Protein AF-A0A8J2KW91-F1 (afdb_monomer)

Organism: NCBI:txid39272

Secondary structure (DSSP, 8-state):
---HHHHHHHHHHHHTTSTTTT-EEEEEE-TTS-EEEEEEETTEEEEEETTEEEEEEEGGGEEEEEEETTEEEEEE---------

Solvent-accessible surface area (backbone atoms only — not comparable to full-atom values): 5329 Å² total; per-residue (Å²): 134,77,56,71,70,56,52,51,49,59,46,50,70,55,49,70,71,42,92,68,55,80,47,50,74,42,81,43,74,45,98,86,74,44,72,35,32,41,29,43,44,99,68,25,41,35,32,27,46,93,89,38,81,78,44,78,47,43,53,94,42,50,74,45,76,50,72,60,92,93,44,81,46,77,42,67,60,75,79,75,76,78,78,80,127

Nearest PDB structures (foldseek):
  6ibe-assembly1_A  TM=9.361E-01  e=5.657E-06  Homo sapiens
  3qij-assembly2_B  TM=9.836E-01  e=1.727E-05  Homo sapiens
  3qij-assembly1_A  TM=9.647E-01  e=1.628E-05  Homo sapiens
  6d2q-assembly1_A  TM=9.018E-01  e=4.971E-05  Danio rerio
  6d2k-assembly1_A  TM=9.496E-01  e=1.272E-04  Mus musculus

Structure (mmCIF, N/CA/C/O backbone):
data_AF-A0A8J2KW91-F1
#
_entry.id   AF-A0A8J2KW91-F1
#
loop_
_atom_site.group_PDB
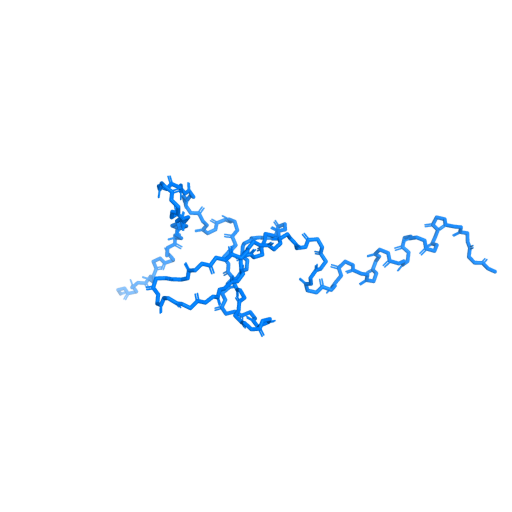_atom_site.id
_atom_site.type_symbol
_atom_site.label_atom_id
_atom_site.label_alt_id
_atom_site.label_comp_id
_atom_site.label_asym_id
_atom_site.label_entity_id
_atom_site.label_seq_id
_atom_site.pdbx_PDB_ins_code
_atom_site.Cartn_x
_atom_site.Ca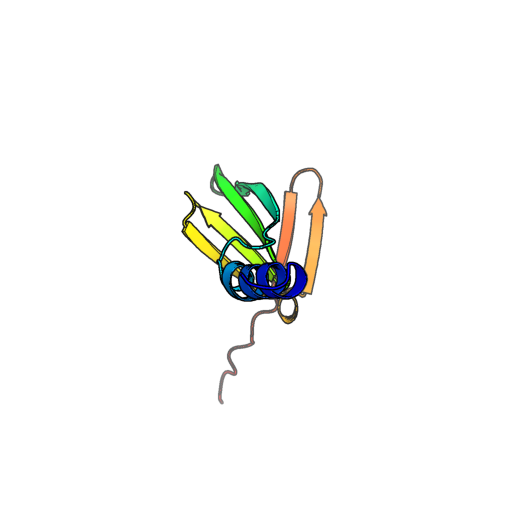rtn_y
_atom_site.Cartn_z
_atom_site.occupancy
_atom_site.B_iso_or_equiv
_atom_site.auth_seq_id
_atom_site.auth_comp_id
_atom_site.auth_asym_id
_atom_site.auth_atom_id
_atom_site.pdbx_PDB_model_num
ATOM 1 N N . GLY A 1 1 ? 25.343 0.363 -28.827 1.00 81.94 1 GLY A N 1
ATOM 2 C CA . GLY A 1 1 ? 23.998 0.489 -28.236 1.00 81.94 1 GLY A CA 1
ATOM 3 C C . GLY A 1 1 ? 23.536 -0.884 -27.812 1.00 81.94 1 GLY A C 1
ATOM 4 O O . GLY A 1 1 ? 23.958 -1.850 -28.436 1.00 81.94 1 GLY A O 1
ATOM 5 N N . GLU A 1 2 ? 22.746 -0.982 -26.748 1.00 88.62 2 GLU A N 1
ATOM 6 C CA . GLU A 1 2 ? 22.141 -2.256 -26.340 1.00 88.62 2 GLU A CA 1
ATOM 7 C C . GLU A 1 2 ? 20.983 -2.642 -27.272 1.00 88.62 2 GLU A C 1
ATOM 9 O O . GLU A 1 2 ? 20.384 -1.788 -27.927 1.00 88.62 2 GLU A O 1
ATOM 14 N N . VAL A 1 3 ? 20.668 -3.938 -27.331 1.00 96.25 3 VAL A N 1
ATOM 15 C CA . VAL A 1 3 ? 19.484 -4.452 -28.036 1.00 96.25 3 VAL A CA 1
ATOM 16 C C . VAL A 1 3 ? 18.233 -4.018 -27.256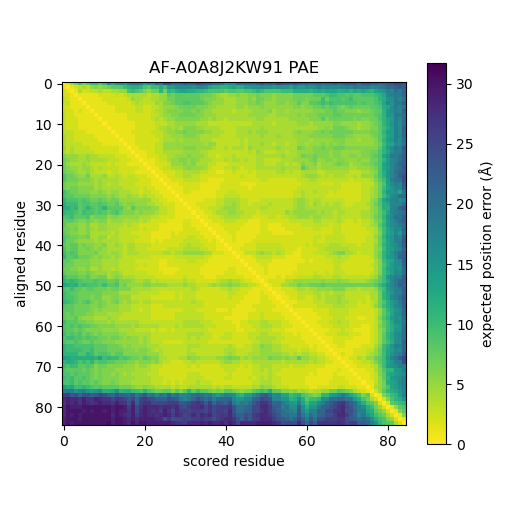 1.00 96.25 3 VAL A C 1
ATOM 18 O O . VAL A 1 3 ? 18.263 -4.117 -26.027 1.00 96.25 3 VAL A O 1
ATOM 21 N N . PRO A 1 4 ? 17.130 -3.586 -27.900 1.00 95.94 4 PRO A N 1
ATOM 22 C CA . PRO A 1 4 ? 15.966 -3.038 -27.193 1.00 95.94 4 PRO A CA 1
ATOM 23 C C . PRO A 1 4 ? 15.441 -3.909 -26.041 1.00 95.94 4 PRO A C 1
ATOM 25 O O . PRO A 1 4 ? 15.200 -3.400 -24.951 1.00 95.94 4 PRO A O 1
ATOM 28 N N . ALA A 1 5 ? 15.365 -5.228 -26.241 1.00 96.31 5 ALA A N 1
ATOM 29 C CA . ALA A 1 5 ? 14.923 -6.164 -25.207 1.00 96.31 5 ALA A CA 1
ATOM 30 C C . ALA A 1 5 ? 15.858 -6.207 -23.980 1.00 96.31 5 ALA A C 1
ATOM 32 O O . ALA A 1 5 ? 15.397 -6.358 -22.852 1.00 96.31 5 ALA A O 1
ATOM 33 N N . ILE A 1 6 ? 17.171 -6.050 -24.186 1.00 96.31 6 ILE A N 1
ATOM 34 C CA . ILE A 1 6 ? 18.160 -6.014 -23.099 1.00 96.31 6 ILE A CA 1
ATOM 35 C C . ILE A 1 6 ? 18.030 -4.703 -22.322 1.00 96.31 6 ILE A C 1
ATOM 37 O O . ILE A 1 6 ? 18.026 -4.720 -21.095 1.00 96.31 6 ILE A O 1
ATOM 41 N N . ALA A 1 7 ? 17.860 -3.582 -23.026 1.00 96.44 7 ALA A N 1
ATOM 42 C CA . ALA A 1 7 ? 17.663 -2.281 -22.395 1.00 96.44 7 ALA A CA 1
ATOM 43 C C . ALA A 1 7 ? 16.388 -2.252 -21.528 1.00 96.44 7 ALA A C 1
ATOM 45 O O . ALA A 1 7 ? 16.417 -1.743 -20.406 1.00 96.44 7 ALA A O 1
ATOM 46 N N . GLU A 1 8 ? 15.289 -2.841 -22.011 1.00 95.81 8 GLU A N 1
ATOM 47 C CA . GLU A 1 8 ? 14.037 -2.961 -21.255 1.00 95.81 8 GLU A CA 1
ATOM 48 C C . GLU A 1 8 ? 14.191 -3.862 -20.021 1.00 95.81 8 GLU A C 1
ATOM 50 O O . GLU A 1 8 ? 13.809 -3.469 -18.918 1.00 95.81 8 GLU A O 1
ATOM 55 N N . LEU A 1 9 ? 14.837 -5.025 -20.163 1.00 96.50 9 LEU A N 1
ATOM 56 C CA . LEU A 1 9 ? 15.117 -5.915 -19.034 1.00 96.50 9 LEU A CA 1
ATOM 57 C C . LEU A 1 9 ? 15.996 -5.227 -17.975 1.00 96.50 9 LEU A C 1
ATOM 59 O O . LEU A 1 9 ? 15.679 -5.261 -16.787 1.00 96.50 9 LEU A O 1
ATOM 63 N N . ASN A 1 10 ? 17.056 -4.538 -18.404 1.00 96.12 10 ASN A N 1
ATOM 64 C CA . ASN A 1 10 ? 17.944 -3.770 -17.530 1.00 96.12 10 ASN A CA 1
ATOM 65 C C . ASN A 1 10 ? 17.203 -2.649 -16.786 1.00 96.12 10 ASN A C 1
ATOM 67 O O . ASN A 1 10 ? 17.535 -2.340 -15.639 1.00 96.12 10 ASN A O 1
ATOM 71 N N . TYR A 1 11 ? 16.215 -2.021 -17.426 1.00 95.75 11 TYR A N 1
ATOM 72 C CA . TYR A 1 11 ? 15.363 -1.027 -16.783 1.00 95.75 11 TYR A CA 1
ATOM 73 C C . TYR A 1 11 ? 14.480 -1.670 -15.707 1.00 95.75 11 TYR A C 1
ATOM 75 O O . TYR A 1 11 ? 14.506 -1.224 -14.558 1.00 95.75 11 TYR A O 1
ATOM 83 N N . LEU A 1 12 ? 13.765 -2.751 -16.044 1.00 95.69 12 LEU A N 1
ATOM 84 C CA . LEU A 1 12 ? 12.880 -3.480 -15.126 1.00 95.69 12 LEU A CA 1
ATOM 85 C C . LEU A 1 12 ? 13.628 -4.048 -13.912 1.00 95.69 12 LEU A C 1
ATOM 87 O O . LEU A 1 12 ? 13.148 -3.930 -12.783 1.00 95.69 12 LEU A O 1
ATOM 91 N N . GLU A 1 13 ? 14.837 -4.578 -14.117 1.00 95.75 13 GLU A N 1
ATOM 92 C CA . GLU A 1 13 ? 15.717 -5.061 -13.046 1.00 95.75 13 GLU A CA 1
ATOM 93 C C . GLU A 1 13 ? 16.081 -3.972 -12.031 1.00 95.75 13 GLU A C 1
ATOM 95 O O . GLU A 1 13 ? 16.292 -4.278 -10.859 1.00 95.75 13 GLU A O 1
ATOM 100 N N . LYS A 1 14 ? 16.124 -2.704 -12.453 1.00 94.50 14 LYS A N 1
ATOM 101 C CA . LYS A 1 14 ? 16.380 -1.565 -11.564 1.00 94.50 14 LYS A CA 1
ATOM 102 C C . LYS A 1 14 ? 15.103 -1.095 -10.880 1.00 94.50 14 LYS A C 1
ATOM 104 O O . LYS A 1 14 ? 15.085 -0.950 -9.659 1.00 94.50 14 LYS A O 1
ATOM 109 N N . VAL A 1 15 ? 14.038 -0.851 -11.647 1.00 94.69 15 VAL A N 1
ATOM 110 C CA . VAL A 1 15 ? 12.823 -0.226 -11.100 1.00 94.69 15 VAL A CA 1
ATOM 111 C C . VAL A 1 15 ? 12.044 -1.143 -10.165 1.00 94.69 15 VAL A C 1
ATOM 113 O O . VAL A 1 15 ? 11.405 -0.630 -9.251 1.00 94.69 15 VAL A O 1
ATOM 116 N N . LYS A 1 16 ? 12.160 -2.474 -10.301 1.00 91.19 16 LYS A N 1
ATOM 117 C CA . LYS A 1 16 ? 11.476 -3.436 -9.417 1.00 91.19 16 LYS A CA 1
ATOM 118 C C . LYS A 1 16 ? 11.843 -3.305 -7.935 1.00 91.19 16 LYS A C 1
ATOM 120 O O . LYS A 1 16 ? 11.099 -3.781 -7.084 1.00 91.19 16 LYS A O 1
ATOM 125 N N . TRP A 1 17 ? 12.986 -2.687 -7.626 1.00 90.12 17 TRP A N 1
ATOM 126 C CA . TRP A 1 17 ? 13.460 -2.479 -6.255 1.00 90.12 17 TRP A CA 1
ATOM 127 C C . TRP A 1 17 ? 12.985 -1.164 -5.632 1.00 90.12 17 TRP A C 1
ATOM 129 O O . TRP A 1 17 ? 13.220 -0.934 -4.445 1.00 90.12 17 TRP A O 1
ATOM 139 N N . LEU A 1 18 ? 12.336 -0.286 -6.402 1.00 89.25 18 LEU A N 1
ATOM 140 C CA . LEU A 1 18 ? 11.770 0.944 -5.860 1.00 89.25 18 LEU A CA 1
ATOM 141 C C . LEU A 1 18 ? 10.594 0.601 -4.943 1.00 89.25 18 LEU A C 1
ATOM 143 O O . LEU A 1 18 ? 9.713 -0.166 -5.319 1.00 89.25 18 LEU A O 1
ATOM 147 N N . GLU A 1 19 ? 10.540 1.221 -3.761 1.00 83.62 19 GLU A N 1
ATOM 148 C CA . GLU A 1 19 ? 9.501 0.943 -2.753 1.00 83.62 19 GLU A CA 1
ATOM 149 C C . GLU A 1 19 ? 8.074 1.139 -3.293 1.00 83.62 19 GLU A C 1
ATOM 151 O O . GLU A 1 19 ? 7.150 0.450 -2.872 1.00 83.62 19 GLU A O 1
ATOM 156 N N . MET A 1 20 ? 7.911 2.051 -4.254 1.00 88.31 20 MET A N 1
ATOM 157 C CA . MET A 1 20 ? 6.627 2.400 -4.863 1.00 88.31 20 MET A CA 1
ATOM 158 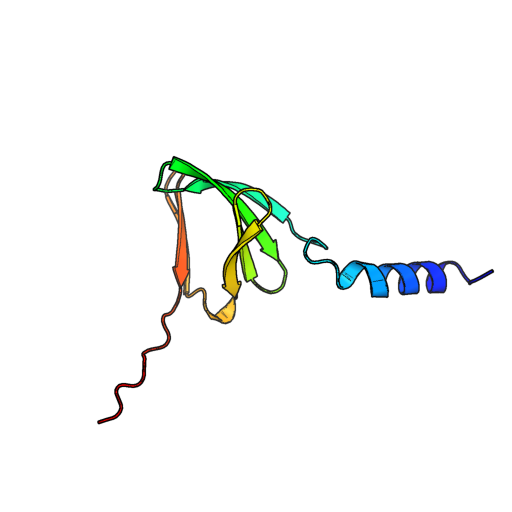C C . MET A 1 20 ? 6.353 1.681 -6.193 1.00 88.31 20 MET A C 1
ATOM 160 O O . MET A 1 20 ? 5.340 1.958 -6.836 1.00 88.31 20 MET A O 1
ATOM 164 N N . TYR A 1 21 ? 7.228 0.771 -6.633 1.00 90.75 21 TYR A N 1
ATOM 165 C CA . TYR A 1 21 ? 7.029 0.042 -7.884 1.00 90.75 21 TYR A CA 1
ATOM 166 C C . TYR A 1 21 ? 5.851 -0.929 -7.775 1.00 90.75 21 TYR A C 1
ATOM 168 O O . TYR A 1 21 ? 5.835 -1.820 -6.927 1.00 90.75 21 TYR A O 1
ATOM 176 N N . GLY A 1 22 ? 4.857 -0.754 -8.649 1.00 89.12 22 GLY A N 1
ATOM 177 C CA . GLY A 1 22 ? 3.655 -1.590 -8.667 1.00 89.12 22 GLY A CA 1
ATOM 178 C C . GLY A 1 22 ? 2.731 -1.397 -7.459 1.00 89.12 22 GLY A C 1
ATOM 179 O O . GLY A 1 22 ? 1.880 -2.252 -7.223 1.00 89.12 22 GLY A O 1
ATOM 180 N N . VAL A 1 23 ? 2.898 -0.312 -6.691 1.00 92.94 23 VAL A N 1
ATOM 181 C CA . VAL A 1 23 ? 2.015 0.015 -5.565 1.00 92.94 23 VAL A CA 1
ATOM 182 C C . VAL A 1 23 ? 0.766 0.727 -6.072 1.00 92.94 23 VAL A C 1
ATOM 184 O O . VAL A 1 23 ? 0.862 1.809 -6.649 1.00 92.94 23 VAL A O 1
ATOM 187 N N . ASP A 1 24 ? -0.402 0.152 -5.798 1.00 94.12 24 ASP A N 1
ATOM 188 C CA . ASP A 1 24 ? -1.694 0.794 -6.053 1.00 94.12 24 ASP A CA 1
ATOM 189 C C . ASP A 1 24 ? -2.176 1.527 -4.790 1.00 94.12 24 ASP A C 1
ATOM 191 O O . ASP A 1 24 ? -2.382 0.902 -3.745 1.00 94.12 24 ASP A O 1
ATOM 195 N N . LEU A 1 25 ? -2.277 2.860 -4.864 1.00 94.06 25 LEU A N 1
ATOM 196 C CA . LEU A 1 25 ? -2.522 3.743 -3.720 1.00 94.06 25 LEU A CA 1
ATOM 197 C C . LEU A 1 25 ? -3.986 4.168 -3.617 1.00 94.06 25 LEU A C 1
ATOM 199 O O . LEU A 1 25 ? -4.505 4.869 -4.482 1.00 94.06 25 LEU A O 1
ATOM 203 N N . HIS A 1 26 ? -4.596 3.868 -2.473 1.00 94.69 26 HIS A N 1
ATOM 204 C CA . HIS A 1 26 ? -5.975 4.232 -2.150 1.00 94.69 26 HIS A CA 1
ATOM 205 C C . HIS A 1 26 ? -6.017 5.209 -0.971 1.00 94.69 26 HIS A C 1
ATOM 207 O O . HIS A 1 26 ? -5.583 4.835 0.123 1.00 94.69 26 HIS A O 1
ATOM 213 N N . PRO A 1 27 ? -6.517 6.447 -1.142 1.00 95.38 27 PRO A N 1
ATOM 214 C CA . PRO A 1 27 ? -6.686 7.378 -0.031 1.00 95.38 27 PRO A CA 1
ATOM 215 C C . PRO A 1 27 ? -7.785 6.885 0.917 1.00 95.38 27 PRO A C 1
ATOM 217 O O . PRO A 1 27 ? -8.865 6.487 0.478 1.00 95.38 27 PRO A O 1
ATOM 220 N N . VAL A 1 28 ? -7.521 6.924 2.222 1.00 95.00 28 VAL A N 1
ATOM 221 C CA . VAL A 1 28 ? -8.472 6.520 3.265 1.00 95.00 28 VAL A CA 1
ATOM 222 C C . VAL A 1 28 ? -8.404 7.454 4.468 1.00 95.00 28 VAL A C 1
ATOM 224 O O . VAL A 1 28 ? -7.367 8.048 4.746 1.00 95.00 28 VAL A O 1
ATOM 227 N N . LEU A 1 29 ? -9.503 7.533 5.214 1.00 96.00 29 LEU A N 1
ATOM 228 C CA . LEU A 1 29 ? -9.564 8.234 6.493 1.00 96.00 29 LEU A CA 1
ATOM 229 C C . LEU A 1 29 ? -9.442 7.216 7.633 1.00 96.00 29 LEU A C 1
ATOM 231 O O . LEU A 1 29 ? -10.205 6.248 7.681 1.00 96.00 29 LEU A O 1
ATOM 235 N N . GLY A 1 30 ? -8.489 7.430 8.535 1.00 92.81 30 GLY A N 1
ATOM 236 C CA . GLY A 1 30 ? -8.325 6.629 9.745 1.00 92.81 30 GLY A CA 1
ATOM 237 C C . GLY A 1 30 ? -9.437 6.875 10.768 1.00 92.81 30 GLY A C 1
ATOM 238 O O . GLY A 1 30 ? -10.153 7.877 10.717 1.00 92.81 30 GLY A O 1
ATOM 239 N N . GLU A 1 31 ? -9.579 5.969 11.739 1.00 89.94 31 GLU A N 1
ATOM 240 C CA . GLU A 1 31 ? -10.520 6.148 12.862 1.00 89.94 31 GLU A CA 1
ATOM 241 C C . GLU A 1 31 ? -10.175 7.375 13.726 1.00 89.94 31 GLU A C 1
ATOM 243 O O . GLU A 1 31 ? -11.053 7.983 14.337 1.00 89.94 31 GLU A O 1
ATOM 248 N N . ASP A 1 32 ? -8.908 7.786 13.714 1.00 93.06 32 ASP A N 1
ATOM 249 C CA . ASP A 1 32 ? -8.380 9.002 14.333 1.00 93.06 32 ASP A CA 1
ATOM 250 C C . ASP A 1 32 ? -8.663 10.285 13.528 1.00 93.06 32 ASP A C 1
ATOM 252 O O . ASP A 1 32 ? -8.236 11.368 13.928 1.00 93.06 32 ASP A O 1
ATOM 256 N N . LYS A 1 33 ? -9.417 10.180 12.423 1.00 93.81 33 LYS A N 1
ATOM 257 C CA . LYS A 1 33 ? -9.745 11.270 11.488 1.00 93.81 33 LYS A CA 1
ATOM 258 C C . LYS A 1 33 ? -8.521 11.859 10.783 1.00 93.81 33 LYS A C 1
ATOM 260 O O . LYS A 1 33 ? -8.540 13.027 10.396 1.00 93.81 33 LYS A O 1
ATOM 265 N N . ILE A 1 34 ? -7.471 11.061 10.613 1.00 95.12 34 ILE A N 1
ATOM 266 C CA . ILE A 1 34 ? -6.269 11.443 9.872 1.00 95.12 34 ILE A CA 1
ATOM 267 C C . ILE A 1 34 ? -6.295 10.795 8.487 1.00 95.12 34 ILE A C 1
ATOM 269 O O . ILE A 1 34 ? -6.732 9.656 8.333 1.00 95.12 34 ILE A O 1
ATOM 273 N N . ASP A 1 35 ? -5.823 11.520 7.474 1.00 96.25 35 ASP A N 1
ATOM 274 C CA . ASP A 1 35 ? -5.694 10.989 6.118 1.00 96.25 35 ASP A CA 1
ATOM 275 C C . ASP A 1 35 ? -4.492 10.041 5.996 1.00 96.25 35 ASP A C 1
ATOM 277 O O . ASP A 1 35 ? -3.363 10.348 6.403 1.00 96.25 35 ASP A O 1
ATOM 281 N N . TYR A 1 36 ? -4.736 8.897 5.366 1.00 96.81 36 TYR A N 1
ATOM 282 C CA . TYR A 1 36 ? -3.749 7.873 5.050 1.00 96.81 36 TYR A CA 1
ATOM 283 C C . TYR A 1 36 ? -3.867 7.442 3.589 1.00 96.81 36 TYR A C 1
ATOM 285 O O . TYR A 1 36 ? -4.856 7.709 2.908 1.00 96.81 36 TYR A O 1
ATOM 293 N N . PHE A 1 37 ? -2.869 6.697 3.124 1.00 96.38 37 PHE A N 1
ATOM 294 C CA . PHE A 1 37 ? -2.979 5.888 1.916 1.00 96.38 37 PHE A CA 1
ATOM 295 C C . PHE A 1 37 ? -2.761 4.416 2.247 1.00 96.38 37 PHE A C 1
ATOM 297 O O . PHE A 1 37 ? -1.820 4.065 2.963 1.00 96.38 37 PHE A O 1
ATOM 304 N N . LEU A 1 38 ? -3.602 3.553 1.687 1.00 96.06 38 LEU A N 1
ATOM 305 C CA . LEU A 1 38 ? -3.362 2.118 1.623 1.00 96.06 38 LEU A CA 1
ATOM 306 C C . LEU A 1 38 ? -2.658 1.811 0.305 1.00 96.06 38 LEU A C 1
ATOM 308 O O . LEU A 1 38 ? -3.202 2.088 -0.758 1.00 96.06 38 LEU A O 1
ATOM 312 N N . GLY A 1 39 ? -1.453 1.256 0.375 1.00 95.7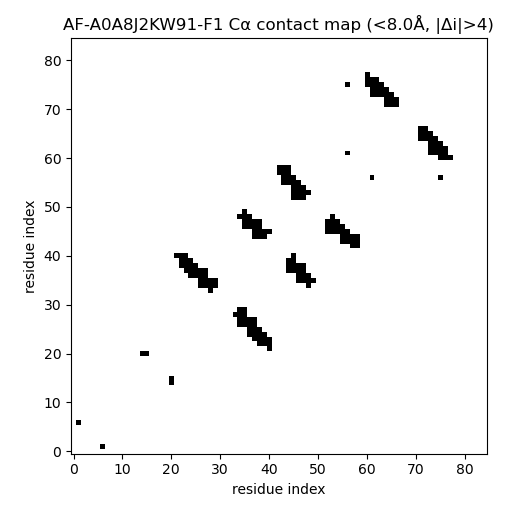5 39 GLY A N 1
ATOM 313 C CA . GLY A 1 39 ? -0.728 0.760 -0.788 1.00 95.75 39 GLY A CA 1
ATOM 314 C C . GLY A 1 39 ? -0.889 -0.747 -0.908 1.00 95.75 39 GLY A C 1
ATOM 315 O O . GLY A 1 39 ? -0.452 -1.489 -0.026 1.00 95.75 39 GLY A O 1
ATOM 316 N N . LEU A 1 40 ? -1.502 -1.212 -1.992 1.00 94.38 40 LEU A N 1
ATOM 317 C CA . LEU A 1 40 ? -1.539 -2.633 -2.325 1.00 94.38 40 LEU A CA 1
ATOM 318 C C . LEU A 1 40 ? -0.233 -3.014 -3.012 1.00 94.38 40 LEU A C 1
ATOM 320 O O . LEU A 1 40 ? 0.185 -2.368 -3.969 1.00 94.38 40 LEU A O 1
ATOM 324 N N . THR A 1 41 ? 0.413 -4.064 -2.514 1.00 92.38 41 THR A N 1
ATOM 325 C CA . THR A 1 41 ? 1.675 -4.584 -3.047 1.00 92.38 41 THR A CA 1
ATOM 326 C C . THR A 1 41 ? 1.571 -6.099 -3.238 1.00 92.38 41 THR A C 1
ATOM 328 O O . THR A 1 41 ? 0.782 -6.750 -2.542 1.00 92.38 41 THR A O 1
ATOM 331 N N . PRO A 1 42 ? 2.401 -6.718 -4.099 1.00 90.25 42 PRO A N 1
ATOM 332 C CA . PRO A 1 42 ? 2.446 -8.178 -4.212 1.00 90.25 42 PRO A CA 1
ATOM 333 C C . PRO A 1 42 ? 2.697 -8.891 -2.871 1.00 90.25 42 PRO A C 1
ATOM 335 O O . PRO A 1 42 ? 2.211 -9.997 -2.655 1.00 90.25 42 PRO A O 1
ATOM 338 N N . SER A 1 43 ? 3.402 -8.243 -1.938 1.00 90.19 43 SER A N 1
ATOM 339 C CA . SER A 1 43 ? 3.764 -8.804 -0.629 1.00 90.19 43 SER A CA 1
ATOM 340 C C . SER A 1 43 ? 2.695 -8.615 0.458 1.00 90.19 43 SER A C 1
ATOM 342 O O . SER A 1 43 ? 2.679 -9.354 1.449 1.00 90.19 43 SER A O 1
ATOM 344 N N . GLY A 1 44 ? 1.823 -7.615 0.323 1.00 93.69 44 GLY A N 1
ATOM 345 C CA . GLY A 1 44 ? 0.885 -7.228 1.373 1.00 93.69 44 GLY A CA 1
ATOM 346 C C . GLY A 1 44 ? 0.250 -5.857 1.162 1.00 93.69 44 GLY A C 1
ATOM 347 O O . GLY A 1 44 ? 0.266 -5.303 0.065 1.00 93.69 44 GLY A O 1
ATOM 348 N N . ILE A 1 45 ? -0.252 -5.283 2.253 1.00 95.19 45 ILE A N 1
ATOM 349 C CA . ILE A 1 45 ? -0.800 -3.925 2.311 1.00 95.19 45 ILE A CA 1
ATOM 350 C C . ILE A 1 45 ? 0.133 -3.051 3.144 1.00 95.19 45 ILE A C 1
ATOM 352 O O . ILE A 1 45 ? 0.397 -3.359 4.307 1.00 95.19 45 ILE A O 1
ATOM 356 N N . ILE A 1 46 ? 0.594 -1.941 2.579 1.00 95.12 46 ILE A N 1
ATOM 357 C CA . ILE A 1 46 ? 1.305 -0.895 3.316 1.00 95.12 46 ILE A CA 1
ATOM 358 C C . ILE A 1 46 ? 0.340 0.229 3.692 1.00 95.12 46 ILE A C 1
ATOM 360 O O . ILE A 1 46 ? -0.609 0.517 2.968 1.00 95.12 46 ILE A O 1
ATOM 364 N N . 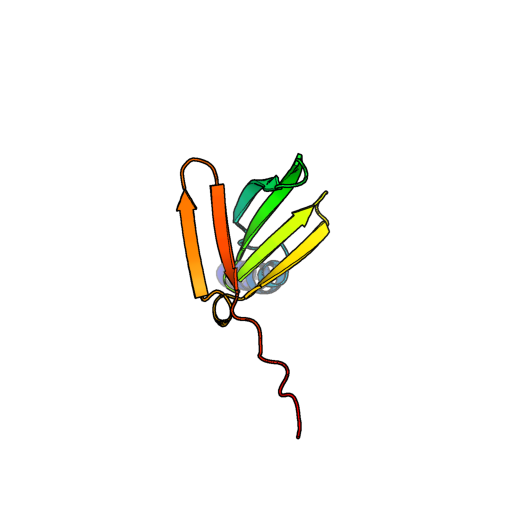VAL A 1 47 ? 0.589 0.875 4.826 1.00 95.44 47 VAL A N 1
ATOM 365 C CA . VAL A 1 47 ? -0.135 2.076 5.255 1.00 95.44 47 VAL A CA 1
ATOM 366 C C . VAL A 1 47 ? 0.847 3.230 5.266 1.00 95.44 47 VAL A C 1
ATOM 368 O O . VAL A 1 47 ? 1.912 3.135 5.881 1.00 95.44 47 VAL A O 1
ATOM 371 N N . LEU A 1 48 ? 0.493 4.313 4.586 1.00 95.50 48 LEU A N 1
ATOM 372 C CA . LEU A 1 48 ? 1.310 5.508 4.443 1.00 95.50 48 LEU A CA 1
ATOM 373 C C . LEU A 1 48 ? 0.602 6.701 5.081 1.00 95.50 48 LEU A C 1
ATOM 375 O O . LEU A 1 48 ? -0.591 6.907 4.873 1.00 95.50 48 LEU A O 1
ATOM 379 N N . ARG A 1 49 ? 1.359 7.528 5.798 1.00 95.19 49 ARG A N 1
ATOM 380 C CA . ARG A 1 49 ? 0.934 8.838 6.303 1.00 95.19 49 ARG A CA 1
ATOM 381 C C . ARG A 1 49 ? 1.956 9.870 5.862 1.00 95.19 49 ARG A C 1
ATOM 383 O O . ARG A 1 49 ? 3.145 9.685 6.110 1.00 95.19 49 ARG A O 1
ATOM 390 N N . ASN A 1 50 ? 1.529 10.943 5.197 1.00 91.00 50 ASN A N 1
ATOM 391 C CA . ASN A 1 50 ? 2.442 11.960 4.652 1.00 91.00 50 ASN A CA 1
ATOM 392 C C . ASN A 1 50 ? 3.601 11.345 3.839 1.00 91.00 50 ASN A C 1
ATOM 394 O O . ASN A 1 50 ? 4.756 11.714 4.033 1.00 91.00 50 ASN A O 1
ATOM 398 N N . LYS A 1 51 ? 3.299 10.360 2.977 1.00 84.88 51 LYS A N 1
ATOM 399 C CA . LYS A 1 51 ? 4.272 9.582 2.175 1.00 84.88 51 LYS A CA 1
ATOM 400 C C . LYS A 1 51 ? 5.275 8.728 2.972 1.00 84.88 51 LYS A C 1
ATOM 402 O O . LYS A 1 51 ? 6.142 8.111 2.370 1.00 84.88 51 LYS A O 1
ATOM 407 N N . ASN A 1 52 ? 5.144 8.642 4.295 1.00 91.81 52 ASN A N 1
ATOM 408 C CA . ASN A 1 52 ? 5.971 7.786 5.143 1.00 91.81 52 ASN A CA 1
ATOM 409 C C . ASN A 1 52 ? 5.217 6.506 5.505 1.00 91.81 52 ASN A C 1
ATOM 411 O O . ASN A 1 52 ? 4.040 6.561 5.867 1.00 91.81 52 ASN A O 1
ATOM 415 N N . LYS A 1 53 ? 5.889 5.354 5.446 1.00 93.25 53 LYS A N 1
ATOM 416 C CA . LYS A 1 53 ? 5.300 4.062 5.822 1.00 93.25 53 LYS A CA 1
ATOM 417 C C . LYS A 1 53 ? 5.134 3.962 7.334 1.00 93.25 53 LYS A C 1
ATOM 419 O O . LYS A 1 53 ? 6.112 3.966 8.071 1.00 93.25 53 LYS A O 1
ATOM 424 N N . VAL A 1 54 ? 3.886 3.830 7.772 1.00 94.88 54 VAL A N 1
ATOM 425 C CA . VAL A 1 54 ? 3.493 3.694 9.185 1.00 94.88 54 VAL A CA 1
ATOM 426 C C . VAL A 1 54 ? 2.992 2.291 9.528 1.00 94.88 54 VAL A C 1
ATOM 428 O O . VAL A 1 54 ? 2.927 1.933 10.699 1.00 94.88 54 VAL A O 1
ATOM 431 N N . GLY A 1 55 ? 2.667 1.473 8.525 1.00 92.88 55 GLY A N 1
ATOM 432 C CA . GLY A 1 55 ? 2.218 0.097 8.721 1.00 92.88 55 GLY A CA 1
ATOM 433 C C . GLY A 1 55 ? 2.553 -0.798 7.534 1.00 92.88 55 GLY A C 1
ATOM 434 O O . GLY A 1 55 ? 2.662 -0.328 6.401 1.00 92.88 55 GLY A O 1
ATOM 435 N N . ASN A 1 56 ? 2.730 -2.093 7.797 1.00 93.56 56 ASN A N 1
ATOM 436 C CA . ASN A 1 56 ? 2.959 -3.107 6.771 1.00 93.56 56 ASN A CA 1
ATOM 437 C C . ASN A 1 56 ? 2.336 -4.447 7.190 1.00 93.56 56 ASN A C 1
ATOM 439 O O . ASN A 1 56 ? 2.727 -5.039 8.200 1.00 93.56 56 ASN A O 1
ATOM 443 N N . TYR A 1 57 ? 1.379 -4.927 6.402 1.00 94.12 57 TYR A N 1
ATOM 444 C CA . TYR A 1 57 ? 0.590 -6.123 6.662 1.00 94.12 57 TYR A CA 1
ATOM 445 C C . TYR A 1 57 ? 0.770 -7.137 5.533 1.00 94.12 57 TYR A C 1
ATOM 447 O O . TYR A 1 57 ? 0.172 -7.019 4.468 1.00 94.12 57 TYR A O 1
ATOM 455 N N . PHE A 1 58 ? 1.578 -8.167 5.778 1.00 94.19 58 PHE A N 1
ATOM 456 C CA . PHE A 1 58 ? 1.815 -9.238 4.809 1.00 94.19 58 PHE A CA 1
ATOM 457 C C . PHE A 1 58 ? 0.582 -10.121 4.611 1.00 94.19 58 PHE A C 1
ATOM 459 O O . PHE A 1 58 ? -0.059 -10.508 5.595 1.00 94.19 58 PHE A O 1
ATOM 466 N N . TRP A 1 59 ? 0.317 -10.532 3.366 1.00 94.31 59 TRP A N 1
ATOM 467 C CA . TRP A 1 59 ? -0.834 -11.381 3.028 1.00 94.31 59 TRP A CA 1
ATOM 468 C C . TRP A 1 59 ? -0.985 -12.625 3.915 1.00 94.31 59 TRP A C 1
ATOM 470 O O . TRP A 1 59 ? -2.079 -12.827 4.440 1.00 94.31 59 TRP A O 1
ATOM 480 N N . PRO A 1 60 ? 0.077 -13.406 4.219 1.00 94.38 60 PRO A N 1
ATOM 481 C CA . PRO A 1 60 ? -0.055 -14.598 5.062 1.00 94.38 60 PRO A CA 1
ATOM 482 C C . PRO A 1 60 ? -0.523 -14.312 6.498 1.00 94.38 60 PRO A C 1
ATOM 484 O O . PRO A 1 60 ? -1.023 -15.205 7.185 1.00 94.38 60 PRO A O 1
ATOM 487 N N . ARG A 1 61 ? -0.351 -13.073 6.980 1.00 93.19 61 ARG A N 1
ATOM 488 C CA . ARG A 1 61 ? -0.779 -12.649 8.320 1.00 93.19 61 ARG A CA 1
ATOM 489 C C . ARG A 1 61 ? -2.199 -12.090 8.330 1.00 93.19 61 ARG A C 1
ATOM 491 O O . ARG A 1 61 ? -2.789 -11.992 9.403 1.00 93.19 61 ARG A O 1
ATOM 498 N N . ILE A 1 62 ? -2.769 -11.740 7.182 1.00 94.81 62 ILE A N 1
ATOM 499 C CA . ILE A 1 62 ? -4.132 -11.221 7.091 1.00 94.81 62 ILE A CA 1
ATOM 500 C C . ILE A 1 62 ? -5.110 -12.402 7.111 1.00 94.81 62 ILE A C 1
ATOM 502 O O . ILE A 1 62 ? -5.125 -13.248 6.227 1.00 94.81 62 ILE A O 1
ATOM 506 N N . SER A 1 63 ? -5.925 -12.480 8.162 1.00 95.31 63 SER A N 1
ATOM 507 C CA . SER A 1 63 ? -6.937 -13.534 8.336 1.00 95.31 63 SER A CA 1
ATOM 508 C C . SER A 1 63 ? -8.245 -13.254 7.613 1.00 95.31 63 SER A C 1
ATOM 510 O O . SER A 1 63 ? -8.947 -14.189 7.241 1.00 95.31 63 SER A O 1
ATOM 512 N N . LYS A 1 64 ? -8.610 -11.977 7.489 1.00 94.88 64 LYS A N 1
ATOM 513 C CA . LYS A 1 64 ? -9.882 -11.550 6.916 1.00 94.88 64 LYS A CA 1
ATOM 514 C C . LYS A 1 64 ? -9.764 -10.120 6.412 1.00 94.88 64 LYS A C 1
ATOM 516 O O . LYS A 1 64 ? -9.178 -9.279 7.091 1.00 94.88 64 LYS A O 1
ATOM 521 N N . ILE A 1 65 ? -10.375 -9.864 5.263 1.00 94.75 65 ILE A N 1
ATOM 522 C CA . ILE A 1 65 ? -10.610 -8.531 4.711 1.00 94.75 65 ILE A CA 1
ATOM 523 C C . ILE A 1 65 ? -12.122 -8.396 4.549 1.00 94.75 65 ILE A C 1
ATOM 525 O O . ILE A 1 65 ? -12.781 -9.328 4.087 1.00 94.75 65 ILE A O 1
ATOM 529 N N . SER A 1 66 ? -12.694 -7.280 4.989 1.00 95.31 66 SER A N 1
ATOM 530 C CA . SER A 1 66 ? -14.134 -7.036 4.882 1.00 95.31 66 SER A CA 1
ATOM 531 C C . SER A 1 66 ? -14.439 -5.560 4.696 1.00 95.31 66 SER A C 1
ATOM 533 O O . SER A 1 66 ? -13.748 -4.712 5.257 1.00 95.31 66 SER A O 1
ATOM 535 N N . MET A 1 67 ? -15.520 -5.267 3.976 1.00 94.31 67 MET A N 1
ATOM 536 C CA . MET A 1 67 ? -16.074 -3.923 3.857 1.00 94.31 67 MET A CA 1
ATOM 537 C C . MET A 1 67 ? -17.465 -3.853 4.482 1.00 94.31 67 MET A C 1
ATOM 539 O O . MET A 1 67 ? -18.290 -4.743 4.276 1.00 94.31 67 MET A O 1
ATOM 543 N N . LYS A 1 68 ? -17.732 -2.785 5.238 1.00 94.44 68 LYS A N 1
ATOM 544 C CA . LYS A 1 68 ? -19.063 -2.462 5.771 1.00 94.44 68 LYS A CA 1
ATOM 545 C C . LYS A 1 68 ? -19.354 -0.994 5.488 1.00 94.44 68 LYS A C 1
ATOM 547 O O . LYS A 1 68 ? -18.790 -0.114 6.132 1.00 94.44 68 LYS A O 1
ATOM 552 N N . GLY A 1 69 ? -20.227 -0.719 4.523 1.00 94.12 69 GLY A N 1
ATOM 553 C CA . GLY A 1 69 ? -20.429 0.647 4.037 1.00 94.12 69 GLY A CA 1
ATOM 554 C C . GLY A 1 69 ? -19.113 1.228 3.512 1.00 94.12 69 GLY A C 1
ATOM 555 O O . GLY A 1 69 ? -18.472 0.620 2.661 1.00 94.12 69 GLY A O 1
ATOM 556 N N . LYS A 1 70 ? -18.689 2.375 4.057 1.00 91.31 70 LYS A N 1
ATOM 557 C CA . LYS A 1 70 ? -17.420 3.037 3.700 1.00 91.31 70 LYS A CA 1
ATOM 558 C C . LYS A 1 70 ? -16.214 2.579 4.533 1.00 91.31 70 LYS A C 1
ATOM 560 O O . LYS A 1 70 ? -15.126 3.116 4.365 1.00 91.31 70 LYS A O 1
ATOM 565 N N . TYR A 1 71 ? -16.393 1.608 5.428 1.00 93.06 71 TYR A N 1
ATOM 566 C CA . TYR A 1 71 ? -15.319 1.105 6.280 1.00 93.06 71 TYR A CA 1
ATOM 567 C C . TYR A 1 71 ? -14.642 -0.100 5.639 1.00 93.06 71 TYR A C 1
ATOM 569 O O . TYR A 1 71 ? -15.288 -1.125 5.402 1.00 93.06 71 TYR A O 1
ATOM 577 N N . PHE A 1 72 ? -13.337 0.015 5.412 1.00 94.19 72 PHE A N 1
ATOM 578 C CA . PHE A 1 72 ? -12.466 -1.081 5.011 1.00 94.19 72 PHE A CA 1
ATOM 579 C C . PHE A 1 72 ? -11.743 -1.632 6.245 1.00 94.19 72 PHE A C 1
ATOM 581 O O . PHE A 1 72 ? -11.078 -0.890 6.961 1.00 94.19 72 PHE A O 1
ATOM 588 N N . MET A 1 73 ? -11.896 -2.928 6.518 1.00 94.06 73 MET A N 1
ATOM 589 C CA . MET A 1 73 ? -11.384 -3.575 7.727 1.00 94.06 73 MET A CA 1
ATOM 590 C C . MET A 1 73 ? -10.471 -4.749 7.375 1.00 94.06 73 MET A C 1
ATOM 592 O O . MET A 1 73 ? -10.872 -5.661 6.646 1.00 94.06 73 MET A O 1
ATOM 596 N N . ILE A 1 74 ? -9.273 -4.764 7.964 1.00 93.50 74 ILE A N 1
ATOM 597 C CA . ILE A 1 74 ? -8.313 -5.871 7.887 1.00 93.50 74 ILE A CA 1
ATOM 598 C C . ILE A 1 74 ? -8.177 -6.494 9.277 1.00 93.50 74 ILE A C 1
ATOM 600 O O . ILE A 1 74 ? -7.853 -5.808 10.244 1.00 93.50 74 ILE A O 1
ATOM 604 N N . ARG A 1 75 ? -8.354 -7.814 9.383 1.00 93.31 75 ARG A N 1
ATOM 605 C CA . ARG A 1 75 ? -8.057 -8.571 10.605 1.00 93.31 75 ARG A CA 1
ATOM 606 C C . ARG A 1 75 ? -6.751 -9.335 10.447 1.00 93.31 75 ARG A C 1
ATOM 608 O O . ARG A 1 75 ? -6.656 -10.239 9.615 1.00 93.31 75 ARG A O 1
ATOM 615 N N . VAL A 1 76 ? -5.772 -9.042 11.290 1.00 91.94 76 VAL A N 1
ATOM 616 C CA . VAL A 1 76 ? -4.450 -9.684 11.276 1.00 91.94 76 VAL A CA 1
ATOM 617 C C . VAL A 1 76 ? -4.400 -10.799 12.326 1.00 91.94 76 VAL A C 1
ATOM 619 O O . VAL A 1 76 ? -4.919 -10.641 13.430 1.00 91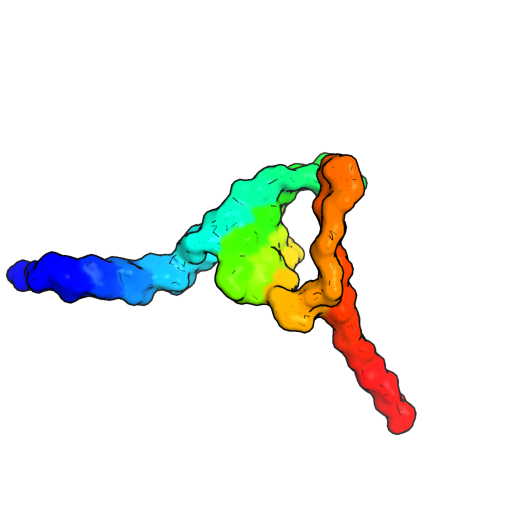.94 76 VAL A O 1
ATOM 622 N N . LYS A 1 77 ? -3.794 -11.943 11.994 1.00 87.56 77 LYS A N 1
ATOM 623 C CA . LYS A 1 77 ? -3.481 -13.004 12.960 1.00 87.56 77 LYS A CA 1
ATOM 624 C C . LYS A 1 77 ? -2.330 -12.515 13.838 1.00 87.56 77 LYS A C 1
ATOM 626 O O . LYS A 1 77 ? -1.217 -12.341 13.340 1.00 87.56 77 LYS A O 1
ATOM 631 N N . ASN A 1 78 ? -2.575 -12.308 15.130 1.00 70.94 78 ASN A N 1
ATOM 632 C CA . ASN A 1 78 ? -1.479 -12.120 16.076 1.00 70.94 78 ASN A CA 1
ATOM 633 C C . ASN A 1 78 ? -0.711 -13.436 16.209 1.00 70.94 78 ASN A C 1
ATOM 635 O O . ASN A 1 78 ? -1.311 -14.502 16.352 1.00 70.94 78 ASN A O 1
ATOM 639 N N . ARG A 1 79 ? 0.623 -13.359 16.179 1.00 59.22 79 ARG A N 1
ATOM 640 C CA . ARG A 1 79 ? 1.457 -14.440 16.704 1.00 59.22 79 ARG A CA 1
ATOM 641 C C . ARG A 1 79 ? 1.111 -14.501 18.189 1.00 59.22 79 ARG A C 1
ATOM 643 O O . ARG A 1 79 ? 1.316 -13.510 18.885 1.00 59.22 79 ARG A O 1
ATOM 650 N N . SER A 1 80 ? 0.536 -15.603 18.661 1.00 44.78 80 SER A N 1
ATOM 651 C CA . SER A 1 80 ? 0.564 -15.895 20.089 1.00 44.78 80 SER A CA 1
ATOM 652 C C . SER A 1 80 ? 2.022 -15.756 20.513 1.00 44.78 80 SER A C 1
ATOM 654 O O . SER A 1 80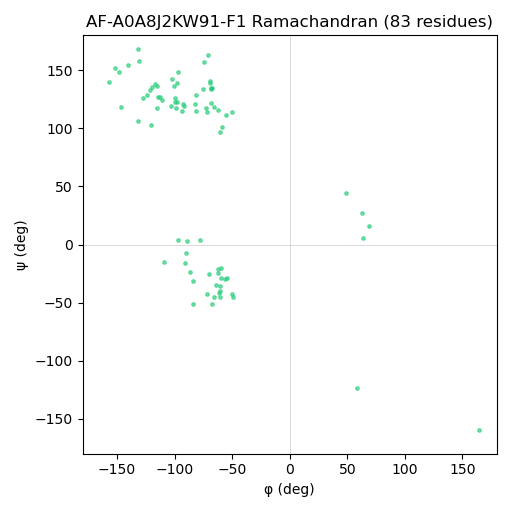 ? 2.879 -16.485 20.005 1.00 44.78 80 SER A O 1
ATOM 656 N N . VAL A 1 81 ? 2.325 -14.772 21.359 1.00 45.72 81 VAL A N 1
ATOM 657 C CA . VAL A 1 81 ? 3.548 -14.819 22.151 1.00 45.72 81 VAL A CA 1
ATOM 658 C C . VAL A 1 81 ? 3.435 -16.148 22.878 1.00 45.72 81 VAL A C 1
ATOM 660 O O . VAL A 1 81 ? 2.485 -16.357 23.627 1.00 45.72 81 VAL A O 1
ATOM 663 N N . SER A 1 82 ? 4.289 -17.104 22.530 1.00 37.97 82 SER A N 1
ATOM 664 C CA . SER A 1 82 ? 4.415 -18.336 23.288 1.00 37.97 82 SER A CA 1
ATOM 665 C C . SER A 1 82 ? 4.837 -17.917 24.689 1.00 37.97 82 SER A C 1
ATOM 667 O O . SER A 1 82 ? 6.006 -17.608 24.912 1.00 37.97 82 SER A O 1
ATOM 669 N N . SER A 1 83 ? 3.865 -17.811 25.596 1.00 32.59 83 SER A N 1
ATOM 670 C CA . SER A 1 83 ? 4.106 -17.809 27.029 1.00 32.59 83 SER A CA 1
ATOM 671 C C . SER A 1 83 ? 4.794 -19.133 27.319 1.00 32.59 83 SER A C 1
ATOM 673 O O . SER A 1 83 ? 4.168 -20.191 27.265 1.00 32.59 83 SER A O 1
ATOM 675 N N . PHE A 1 84 ? 6.109 -19.078 27.485 1.00 38.66 84 PHE A N 1
ATOM 676 C CA . PHE A 1 84 ? 6.871 -20.193 28.013 1.00 38.66 84 PHE A CA 1
ATOM 677 C C . PHE A 1 84 ? 6.413 -20.382 29.464 1.00 38.66 84 PHE A C 1
ATOM 679 O O . PHE A 1 84 ? 6.491 -19.437 30.251 1.00 38.66 84 PHE A O 1
ATOM 686 N N . ASN A 1 85 ? 5.854 -21.559 29.758 1.00 33.62 85 ASN A N 1
ATOM 687 C CA . ASN A 1 85 ? 5.770 -22.089 31.120 1.00 33.62 85 ASN A CA 1
ATOM 688 C C . ASN A 1 85 ? 7.142 -22.624 31.527 1.00 33.62 85 ASN A C 1
ATOM 690 O O . ASN A 1 85 ? 7.830 -23.167 30.629 1.00 33.62 85 ASN A O 1
#

InterPro domains:
  IPR000299 FERM domain [PS50057] (1-85)
  IPR018980 FERM, C-terminal PH-like domain [PF09380] (32-78)

Radius of gyration: 17.96 Å; Cα contacts (8 Å, |Δi|>4): 98; chains: 1; bounding box: 44×34×59 Å

Foldseek 3Di:
DDDPVVVVVVVCVPQVPPPCVPWDWDWDADPVRAIWIWTDDPQAIFIGHPNHTPDGAGPVQFPDWDDDPRDTDTDGHDDPPPPDD

pLDDT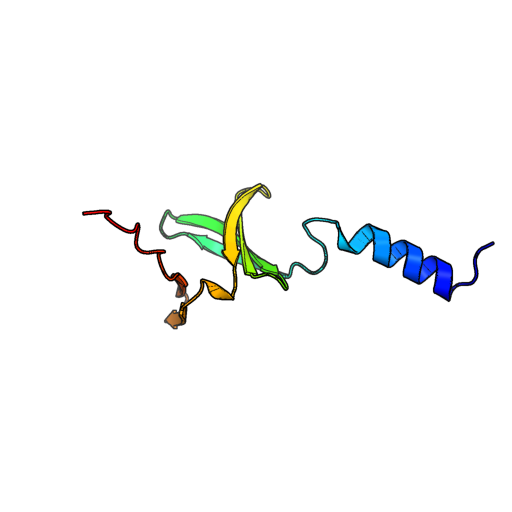: mean 88.91, std 14.8, range [32.59, 96.81]

Mean predicted aligned error: 6.55 Å

Sequence (85 aa):
GEVPAIAELNYLEKVKWLEMYGVDLHPVLGEDKIDYFLGLTPSGIIVLRNKNKVGNYFWPRISKISMKGKYFMIRVKNRSVSSFN